Protein AF-A0A2G9TCW5-F1 (afdb_monomer)

InterPro domains:
  IPR023637 Urocanase-like [PTHR12216] (1-93)
  IPR035401 Urocanase, C-terminal domain [PF17392] (2-92)
  IPR036190 Urocanase superfamily [SSF111326] (1-92)

Radius of gyration: 12.9 Å; Cα contacts (8 Å, |Δi|>4): 101; chains: 1; bounding box: 28×27×32 Å

Mean predicted aligned error: 2.51 Å

Organism: Teladorsagia circumcincta (NCBI:txid45464)

Structure (mmCIF, N/CA/C/O backbone):
data_AF-A0A2G9TCW5-F1
#
_entry.id   AF-A0A2G9TCW5-F1
#
loop_
_atom_site.group_PDB
_atom_site.id
_atom_site.type_symbol
_atom_site.label_atom_id
_atom_site.label_alt_id
_atom_site.label_comp_id
_atom_site.label_asym_id
_atom_site.la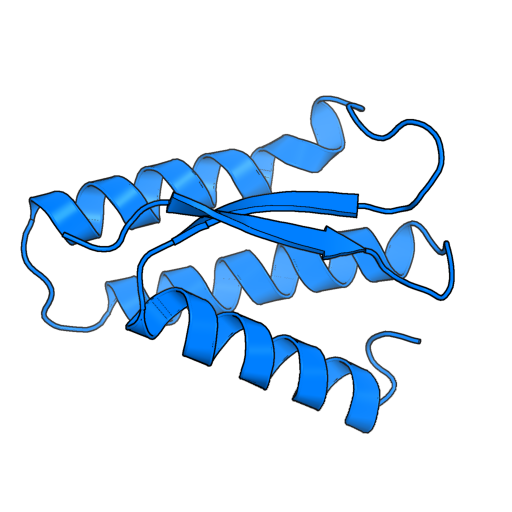bel_entity_id
_atom_site.label_seq_id
_atom_site.pdbx_PDB_ins_code
_atom_site.Cartn_x
_atom_site.Cartn_y
_atom_site.Cartn_z
_atom_site.occupancy
_atom_site.B_iso_or_equiv
_atom_site.auth_seq_id
_atom_site.auth_comp_id
_atom_site.auth_asym_id
_atom_site.auth_atom_id
_atom_site.pdbx_PDB_model_num
ATOM 1 N N . MET A 1 1 ? 2.085 4.097 -19.787 1.00 57.78 1 MET A N 1
ATOM 2 C CA . MET A 1 1 ? 2.016 5.178 -18.779 1.00 57.78 1 MET A CA 1
ATOM 3 C C . MET A 1 1 ? 0.727 4.980 -18.002 1.00 57.78 1 MET A C 1
ATOM 5 O O . MET A 1 1 ? -0.332 5.111 -18.595 1.00 57.78 1 MET A O 1
ATOM 9 N N . GLY A 1 2 ? 0.806 4.548 -16.743 1.00 85.56 2 GLY A N 1
ATOM 10 C CA . GLY A 1 2 ? -0.378 4.231 -15.928 1.00 85.56 2 GLY A CA 1
ATOM 11 C C . GLY A 1 2 ? -0.284 4.700 -14.477 1.00 85.56 2 GLY A C 1
ATOM 12 O O . GLY A 1 2 ? -1.261 4.577 -13.739 1.00 85.56 2 GLY A O 1
ATOM 13 N N . PHE A 1 3 ? 0.866 5.252 -14.070 1.00 93.06 3 PHE A N 1
ATOM 14 C CA . PHE A 1 3 ? 1.047 5.793 -12.729 1.00 93.06 3 PHE A CA 1
ATOM 15 C C . PHE A 1 3 ? 0.092 6.954 -12.507 1.00 93.06 3 PHE A C 1
ATOM 17 O O . PHE A 1 3 ? 0.041 7.916 -13.269 1.00 93.06 3 PHE A O 1
ATOM 24 N N . GLY A 1 4 ? -0.683 6.834 -11.446 1.00 96.31 4 GLY A N 1
ATOM 25 C CA . GLY A 1 4 ? -1.632 7.842 -11.026 1.00 96.31 4 GLY A CA 1
ATOM 26 C C . GLY A 1 4 ? -2.129 7.526 -9.624 1.00 96.31 4 GLY A C 1
ATOM 27 O O . GLY A 1 4 ? -1.743 6.499 -9.058 1.00 96.31 4 GLY A O 1
ATOM 28 N N . PRO A 1 5 ? -2.988 8.390 -9.070 1.00 97.50 5 PRO A N 1
ATOM 29 C CA . PRO A 1 5 ? -3.397 8.295 -7.682 1.00 97.50 5 PRO A CA 1
ATOM 30 C C . PRO A 1 5 ? -4.178 7.002 -7.431 1.00 97.50 5 PRO A C 1
ATOM 32 O O . PRO A 1 5 ? -5.236 6.771 -8.021 1.00 97.50 5 PRO A O 1
ATOM 35 N N . PHE A 1 6 ? -3.662 6.188 -6.519 1.00 98.12 6 PHE A N 1
ATOM 36 C CA . PHE A 1 6 ? -4.331 5.040 -5.930 1.00 98.12 6 PHE A CA 1
ATOM 37 C C . PHE A 1 6 ? -4.570 5.333 -4.452 1.00 98.12 6 PHE A C 1
ATOM 39 O O . PHE A 1 6 ? -3.644 5.682 -3.723 1.00 98.12 6 PHE A O 1
ATOM 46 N N . ARG A 1 7 ? -5.828 5.245 -4.022 1.00 98.38 7 ARG A N 1
ATOM 47 C CA . ARG A 1 7 ? -6.258 5.595 -2.666 1.00 98.38 7 ARG A CA 1
ATOM 48 C C . ARG A 1 7 ? -7.180 4.534 -2.110 1.00 98.38 7 ARG A C 1
ATOM 50 O O . ARG A 1 7 ? -7.942 3.931 -2.864 1.00 98.38 7 ARG A O 1
ATOM 57 N N . TRP A 1 8 ? -7.154 4.387 -0.798 1.00 98.56 8 TRP A N 1
ATOM 58 C CA . TRP A 1 8 ? -8.065 3.516 -0.075 1.00 98.56 8 TRP A CA 1
ATOM 59 C C . TRP A 1 8 ? -8.434 4.125 1.272 1.00 98.56 8 TRP A C 1
ATOM 61 O O . TRP A 1 8 ? -7.802 5.074 1.747 1.00 98.56 8 TRP A O 1
ATOM 71 N N . VAL A 1 9 ? -9.495 3.575 1.850 1.00 98.56 9 VAL A N 1
ATOM 72 C CA . VAL A 1 9 ? -10.021 3.929 3.164 1.00 98.56 9 VAL A CA 1
ATOM 73 C C . VAL A 1 9 ? -10.305 2.627 3.904 1.00 98.56 9 VAL A C 1
ATOM 75 O O . VAL A 1 9 ? -10.946 1.742 3.339 1.00 98.56 9 VAL A O 1
ATOM 78 N N . CYS A 1 10 ? -9.845 2.514 5.147 1.00 98.38 10 CYS A N 1
ATOM 79 C CA . CYS A 1 10 ? -10.191 1.417 6.046 1.00 98.38 10 CYS A CA 1
ATOM 80 C C . CYS A 1 10 ? -11.567 1.703 6.661 1.00 98.38 10 CYS A C 1
ATOM 82 O O . CYS A 1 10 ? -11.748 2.697 7.370 1.00 98.38 10 CYS A O 1
ATOM 84 N N . THR A 1 11 ? -12.557 0.860 6.362 1.00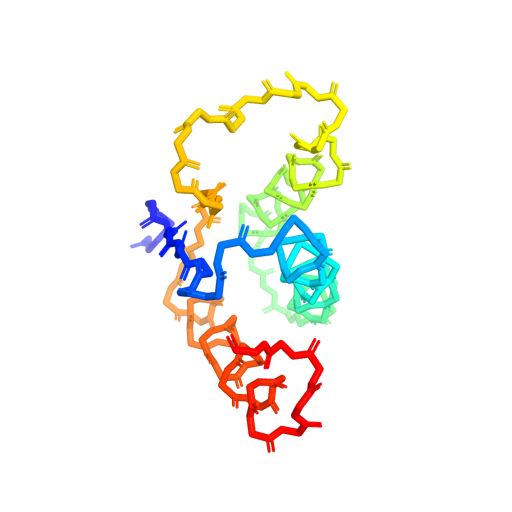 97.88 11 THR A N 1
ATOM 85 C CA . THR A 1 11 ? -13.952 1.064 6.793 1.00 97.88 11 THR A CA 1
ATOM 86 C C . THR A 1 11 ? -14.172 0.830 8.283 1.00 97.88 11 THR A C 1
ATOM 88 O O . THR A 1 11 ? -15.121 1.384 8.834 1.00 97.88 11 THR A O 1
ATOM 91 N N . SER A 1 12 ? -13.284 0.082 8.937 1.00 97.19 12 SER A N 1
ATOM 92 C CA . SER A 1 12 ? -13.236 -0.097 10.392 1.00 97.19 12 SER A CA 1
ATOM 93 C C . SER A 1 12 ? -12.943 1.194 11.164 1.00 97.19 12 SER A C 1
ATOM 95 O O . SER A 1 12 ? -13.299 1.300 12.330 1.00 97.19 12 SER A O 1
ATOM 97 N N . GLN A 1 13 ? -12.316 2.184 10.514 1.00 96.31 13 GLN A N 1
ATOM 98 C CA . GLN A 1 13 ? -11.736 3.382 11.139 1.00 96.31 13 GLN A CA 1
ATOM 99 C C . GLN A 1 13 ? -10.605 3.111 12.144 1.00 96.31 13 GLN A C 1
ATOM 101 O O . GLN A 1 13 ? -10.135 4.050 12.791 1.00 96.31 13 GLN A O 1
ATOM 106 N N . GLU A 1 14 ? -10.109 1.877 12.219 1.00 96.88 14 GLU A N 1
ATOM 107 C CA . GLU A 1 14 ? -9.016 1.513 13.114 1.00 96.88 14 GLU A CA 1
ATOM 108 C C . GLU A 1 14 ? -7.660 1.952 12.530 1.00 96.88 14 GLU A C 1
ATOM 110 O O . GLU A 1 14 ? -7.335 1.607 11.387 1.00 96.88 14 GLU A O 1
ATOM 115 N N . PRO A 1 15 ? -6.832 2.710 13.275 1.00 97.19 15 PRO A N 1
ATOM 116 C CA . PRO A 1 15 ? -5.489 3.085 12.823 1.00 97.19 15 PRO A CA 1
ATOM 117 C C . PRO A 1 15 ? -4.586 1.876 12.544 1.00 97.19 15 PRO A C 1
ATOM 119 O O . PRO A 1 15 ? -3.711 1.948 11.679 1.00 97.19 15 PRO A O 1
ATOM 122 N N . ASP A 1 16 ? -4.813 0.764 13.246 1.00 9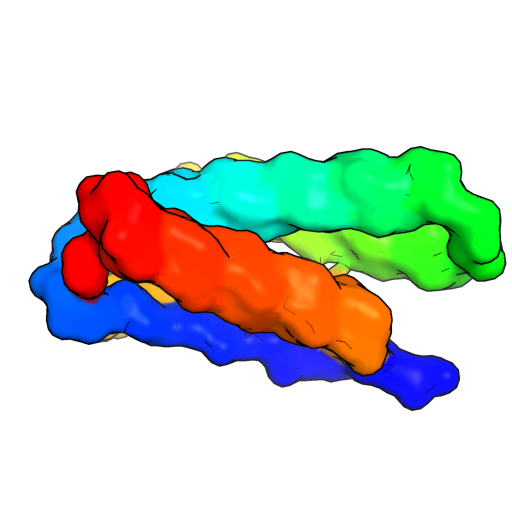7.94 16 ASP A N 1
ATOM 123 C CA . ASP A 1 16 ? -4.050 -0.473 13.076 1.00 97.94 16 ASP A CA 1
ATOM 124 C C . ASP A 1 16 ? -4.294 -1.113 11.706 1.00 97.94 16 ASP A C 1
ATOM 126 O O . ASP A 1 16 ? -3.344 -1.590 11.079 1.00 97.94 16 ASP A O 1
ATOM 130 N N . ASP A 1 17 ? -5.522 -1.037 11.186 1.00 98.31 17 ASP A N 1
ATOM 131 C CA . ASP A 1 17 ? -5.841 -1.482 9.829 1.00 98.31 17 ASP A CA 1
ATOM 132 C C . ASP A 1 17 ? -5.130 -0.618 8.786 1.00 98.31 17 ASP A C 1
ATOM 134 O O . ASP A 1 17 ? -4.598 -1.138 7.801 1.00 98.31 17 ASP A O 1
ATOM 138 N N . LEU A 1 18 ? -5.042 0.698 9.013 1.00 98.50 18 LEU A N 1
ATOM 139 C CA . LEU A 1 18 ? -4.281 1.576 8.126 1.00 98.50 18 LEU A CA 1
ATOM 140 C C . LEU A 1 18 ? -2.795 1.217 8.148 1.00 98.50 18 LEU A C 1
ATOM 142 O O . LEU A 1 18 ? -2.198 1.028 7.090 1.00 98.50 18 LEU A O 1
ATOM 146 N N . ALA A 1 19 ? -2.219 1.022 9.335 1.00 98.25 19 ALA A N 1
ATOM 147 C CA . ALA A 1 19 ? -0.832 0.591 9.487 1.00 98.25 19 ALA A CA 1
ATOM 148 C C . ALA A 1 19 ? -0.574 -0.793 8.862 1.00 98.25 19 ALA A C 1
ATOM 150 O O . ALA A 1 19 ? 0.513 -1.052 8.340 1.00 98.25 19 ALA A O 1
ATOM 151 N N . GLN A 1 20 ? -1.556 -1.695 8.902 1.00 98.44 20 GLN A N 1
ATOM 152 C CA . GLN A 1 20 ? -1.479 -3.000 8.255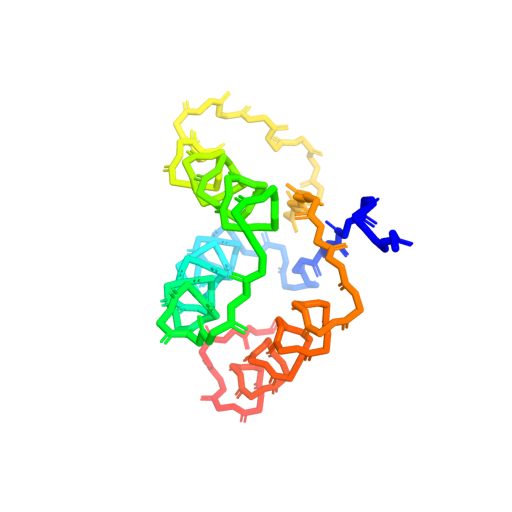 1.00 98.44 20 GLN A CA 1
ATOM 153 C C . GLN A 1 20 ? -1.533 -2.873 6.726 1.00 98.44 20 GLN A C 1
ATOM 155 O O . GLN A 1 20 ? -0.746 -3.524 6.037 1.00 98.44 20 GLN A O 1
ATOM 160 N N . THR A 1 21 ? -2.409 -2.023 6.182 1.00 98.56 21 THR A N 1
ATOM 161 C CA . THR A 1 21 ? -2.458 -1.755 4.732 1.00 98.56 21 THR A CA 1
ATOM 162 C C . THR A 1 21 ? -1.213 -1.024 4.222 1.00 98.56 21 THR A C 1
ATOM 164 O O . THR A 1 21 ? -0.766 -1.316 3.113 1.00 98.56 21 THR A O 1
ATOM 167 N N . ASP A 1 22 ? -0.595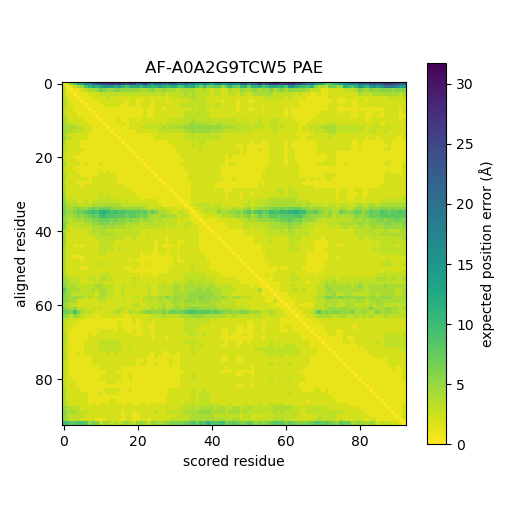 -0.153 5.027 1.00 98.44 22 ASP A N 1
ATOM 168 C CA . ASP A 1 22 ? 0.705 0.459 4.720 1.00 98.44 22 ASP A CA 1
ATOM 169 C C . ASP A 1 22 ? 1.793 -0.623 4.587 1.00 98.44 22 ASP A C 1
ATOM 171 O O . ASP A 1 22 ? 2.497 -0.676 3.578 1.00 98.44 22 ASP A O 1
ATOM 175 N N . ARG A 1 23 ? 1.870 -1.558 5.549 1.00 98.44 23 ARG A N 1
ATOM 176 C CA . ARG A 1 23 ? 2.809 -2.698 5.508 1.00 98.44 23 ARG A CA 1
ATOM 177 C C . ARG A 1 23 ? 2.601 -3.587 4.279 1.00 98.44 23 ARG A C 1
ATOM 179 O O . ARG A 1 23 ? 3.554 -3.843 3.549 1.00 98.44 23 ARG A O 1
ATOM 186 N N . ILE A 1 24 ? 1.356 -3.983 4.005 1.00 98.56 24 ILE A N 1
ATOM 187 C CA . ILE A 1 24 ? 1.010 -4.788 2.820 1.00 98.56 24 ILE A CA 1
ATOM 188 C C . ILE A 1 24 ? 1.390 -4.053 1.530 1.00 98.56 24 ILE A C 1
ATOM 190 O O . ILE A 1 24 ? 1.880 -4.669 0.588 1.00 98.56 24 ILE A O 1
ATOM 194 N N . SER A 1 25 ? 1.194 -2.732 1.476 1.00 98.50 25 SER A N 1
ATOM 195 C CA . SER A 1 25 ? 1.565 -1.939 0.302 1.00 98.50 25 SER A CA 1
ATOM 196 C C . SER A 1 25 ? 3.071 -1.974 0.049 1.00 98.50 25 SER A C 1
ATOM 198 O O . SER A 1 25 ? 3.487 -2.138 -1.097 1.00 98.50 25 SER A O 1
ATOM 200 N N . CYS A 1 26 ? 3.887 -1.866 1.101 1.00 98.38 26 CYS A N 1
ATOM 201 C CA . CYS A 1 26 ? 5.338 -2.001 0.990 1.00 98.38 26 CYS A CA 1
ATOM 202 C C . CYS A 1 26 ? 5.750 -3.388 0.485 1.00 98.38 26 CYS A C 1
ATOM 204 O O . CYS A 1 26 ? 6.547 -3.461 -0.447 1.00 98.38 26 CYS A O 1
ATOM 206 N N . GLU A 1 27 ? 5.181 -4.463 1.039 1.00 98.31 27 GLU A N 1
ATOM 207 C CA . GLU A 1 27 ? 5.456 -5.849 0.620 1.00 98.31 27 GLU A CA 1
ATOM 208 C C . GLU A 1 27 ? 5.112 -6.071 -0.862 1.00 98.31 27 GLU A C 1
ATOM 210 O O . GLU A 1 27 ? 5.934 -6.565 -1.633 1.00 98.31 27 GLU A O 1
ATOM 215 N N . VAL A 1 28 ? 3.925 -5.628 -1.292 1.00 98.19 28 VAL A N 1
ATOM 216 C CA . VAL A 1 28 ? 3.492 -5.728 -2.694 1.00 98.19 28 VAL A CA 1
ATOM 217 C C . VAL A 1 28 ? 4.436 -4.963 -3.618 1.00 98.19 28 VAL A C 1
ATOM 219 O O . VAL A 1 28 ? 4.812 -5.472 -4.673 1.00 98.19 28 VAL A O 1
ATOM 222 N N . ILE A 1 29 ? 4.839 -3.746 -3.242 1.00 97.31 29 ILE A N 1
ATOM 223 C CA . ILE A 1 29 ? 5.773 -2.960 -4.052 1.00 97.31 29 ILE A CA 1
ATOM 224 C C . ILE A 1 29 ? 7.147 -3.641 -4.111 1.00 97.31 29 ILE A C 1
ATOM 226 O O . ILE A 1 29 ? 7.741 -3.692 -5.184 1.00 97.31 29 ILE A O 1
ATOM 230 N N . GLU A 1 30 ? 7.648 -4.206 -3.010 1.00 96.69 30 GLU A N 1
ATOM 231 C CA . GLU A 1 30 ? 8.898 -4.979 -3.009 1.00 96.69 30 GLU A CA 1
ATOM 232 C C . GLU A 1 30 ? 8.847 -6.180 -3.949 1.00 96.69 30 GLU A C 1
ATOM 234 O O . GLU A 1 30 ? 9.829 -6.461 -4.637 1.00 96.69 30 GLU A O 1
ATOM 239 N N . ASP A 1 31 ? 7.715 -6.874 -4.015 1.00 96.75 31 ASP A N 1
ATOM 240 C CA . ASP A 1 31 ? 7.535 -7.984 -4.944 1.00 96.75 31 ASP A CA 1
ATOM 241 C C . ASP A 1 31 ? 7.483 -7.512 -6.400 1.00 96.75 31 ASP A C 1
ATOM 243 O O . ASP A 1 31 ? 8.131 -8.112 -7.261 1.00 96.75 31 ASP A O 1
ATOM 247 N N . LEU A 1 32 ? 6.816 -6.389 -6.680 1.00 94.88 32 LEU A N 1
ATOM 248 C CA . LEU A 1 32 ? 6.806 -5.777 -8.013 1.00 94.88 32 LEU A CA 1
ATOM 249 C C . LEU A 1 32 ? 8.206 -5.317 -8.442 1.00 94.88 32 LEU A C 1
ATOM 251 O O . LEU A 1 32 ? 8.581 -5.504 -9.599 1.00 94.88 32 LEU A O 1
ATOM 255 N N . LEU A 1 33 ? 9.017 -4.791 -7.520 1.00 93.38 33 LEU A N 1
ATOM 256 C CA . LEU A 1 33 ? 10.405 -4.387 -7.782 1.00 93.38 33 LEU A CA 1
ATOM 257 C C . LEU A 1 33 ? 11.314 -5.566 -8.172 1.00 93.38 33 LEU A C 1
ATOM 259 O O . LEU A 1 33 ? 12.318 -5.357 -8.852 1.00 93.38 33 LEU A O 1
ATOM 263 N N . LYS A 1 34 ? 10.980 -6.801 -7.770 1.00 93.19 34 LYS A N 1
ATOM 264 C CA . LYS A 1 34 ? 11.713 -8.019 -8.173 1.00 93.19 34 LYS A CA 1
ATOM 265 C C . LYS A 1 34 ? 11.385 -8.452 -9.604 1.00 93.19 34 LYS A C 1
ATOM 267 O O . LYS A 1 34 ? 12.112 -9.263 -10.179 1.00 93.19 34 LYS A O 1
ATOM 272 N N . THR A 1 35 ? 10.293 -7.951 -10.180 1.00 90.62 35 THR A N 1
ATOM 273 C CA . THR A 1 35 ? 9.910 -8.255 -11.561 1.00 90.62 35 THR A CA 1
ATOM 274 C C . THR A 1 35 ? 10.731 -7.432 -12.557 1.00 90.62 35 THR A C 1
ATOM 276 O O . THR A 1 35 ? 11.345 -6.416 -12.227 1.00 90.62 35 THR A O 1
ATOM 279 N N . LYS A 1 36 ? 10.768 -7.871 -13.819 1.00 89.81 36 LYS A N 1
ATOM 280 C CA . LYS A 1 36 ? 11.493 -7.154 -14.870 1.00 89.81 36 LYS A CA 1
ATOM 281 C C . LYS A 1 36 ? 10.649 -5.986 -15.388 1.00 89.81 36 LYS A C 1
ATOM 283 O O . LYS A 1 36 ? 9.927 -6.135 -16.371 1.00 89.81 36 LYS A O 1
ATOM 288 N N . VAL A 1 37 ? 10.793 -4.824 -14.759 1.00 89.50 37 VAL A N 1
ATOM 289 C CA . VAL A 1 37 ? 10.153 -3.567 -15.177 1.00 89.50 37 VAL A CA 1
ATOM 290 C C . VAL A 1 37 ? 11.163 -2.580 -15.777 1.00 89.50 37 VAL A C 1
ATOM 292 O O . VAL A 1 37 ? 12.358 -2.660 -15.486 1.00 89.50 37 VAL A O 1
ATOM 295 N N . PRO A 1 38 ? 10.725 -1.634 -16.629 1.00 91.31 38 PRO A N 1
ATOM 296 C CA . PRO A 1 38 ? 11.575 -0.538 -17.085 1.00 91.31 38 PRO A CA 1
ATOM 297 C C . PRO A 1 38 ? 12.113 0.303 -15.917 1.00 91.31 38 PRO A C 1
ATOM 299 O O . PRO A 1 38 ? 11.425 0.497 -14.919 1.00 91.31 38 PRO A O 1
ATOM 302 N N . GLU A 1 39 ? 13.296 0.894 -16.078 1.00 91.81 39 GLU A N 1
ATOM 303 C CA . GLU A 1 39 ? 13.960 1.697 -15.035 1.00 91.81 39 GLU A CA 1
ATOM 304 C C . GLU A 1 39 ? 13.076 2.826 -14.477 1.00 91.81 39 GLU A C 1
ATOM 306 O O . GLU A 1 39 ? 12.985 3.019 -13.268 1.00 91.81 39 GLU A O 1
ATOM 311 N N . HIS A 1 40 ? 12.337 3.527 -15.341 1.00 89.94 40 HIS A N 1
ATOM 312 C CA . HIS A 1 40 ? 11.427 4.587 -14.899 1.00 89.94 40 HIS A CA 1
ATOM 313 C C . HIS A 1 40 ? 10.264 4.065 -14.036 1.00 89.94 40 HIS A C 1
ATOM 315 O O . HIS A 1 40 ? 9.784 4.787 -13.169 1.00 89.94 40 HIS A O 1
ATOM 321 N N . VAL A 1 41 ? 9.810 2.826 -14.255 1.00 93.50 41 VAL A N 1
ATOM 322 C CA . VAL A 1 41 ? 8.776 2.173 -13.435 1.00 93.50 41 VAL A CA 1
ATOM 323 C C . VAL A 1 41 ? 9.368 1.755 -12.090 1.00 93.50 41 VAL A C 1
ATOM 325 O O . VAL A 1 41 ? 8.758 1.997 -11.052 1.00 93.50 41 VAL A O 1
ATOM 328 N N . LEU A 1 42 ? 10.586 1.205 -12.099 1.00 93.75 42 LEU A N 1
ATOM 329 C CA . LEU A 1 42 ? 11.328 0.841 -10.889 1.00 93.75 42 LEU A CA 1
ATOM 330 C C . LEU A 1 42 ? 11.511 2.046 -9.953 1.00 93.75 42 LEU A C 1
ATOM 332 O O . LEU A 1 42 ? 11.268 1.949 -8.747 1.00 93.75 42 LEU A O 1
ATOM 336 N N . GLN A 1 43 ? 11.895 3.194 -10.516 1.00 95.31 43 GLN A N 1
ATOM 337 C CA . GLN A 1 43 ? 12.062 4.438 -9.767 1.00 95.31 43 GLN A CA 1
ATOM 338 C C . GLN A 1 43 ? 10.737 4.893 -9.143 1.00 95.31 43 GLN A C 1
ATOM 340 O O . GLN A 1 43 ? 10.684 5.166 -7.947 1.00 95.31 43 GLN A O 1
ATOM 345 N N . GLN A 1 44 ? 9.648 4.890 -9.922 1.00 96.50 44 GLN A N 1
ATOM 346 C CA . GLN A 1 44 ? 8.318 5.262 -9.428 1.00 96.50 44 GLN A CA 1
ATOM 347 C C . GLN A 1 44 ? 7.865 4.361 -8.274 1.00 96.50 44 GLN A C 1
ATOM 349 O O . GLN A 1 44 ? 7.375 4.863 -7.264 1.00 96.50 44 GLN A O 1
ATOM 354 N N . TYR A 1 45 ? 8.062 3.045 -8.374 1.00 96.62 45 TYR A N 1
ATOM 355 C CA . TYR A 1 45 ? 7.761 2.128 -7.275 1.00 96.62 45 TYR A CA 1
ATOM 356 C C . TYR A 1 45 ? 8.613 2.401 -6.036 1.00 96.62 45 TYR A C 1
ATOM 358 O O . TYR A 1 45 ? 8.079 2.477 -4.932 1.00 96.62 45 TYR A O 1
ATOM 366 N N . THR A 1 46 ? 9.915 2.616 -6.213 1.00 96.31 46 THR A N 1
ATOM 367 C CA . THR A 1 46 ? 10.838 2.918 -5.109 1.00 96.31 46 THR A CA 1
ATOM 368 C C . THR A 1 46 ? 10.440 4.197 -4.368 1.00 96.31 46 THR A C 1
ATOM 370 O O . THR A 1 46 ? 10.434 4.220 -3.136 1.00 96.31 46 THR A O 1
ATOM 373 N N . ASP A 1 47 ? 10.066 5.250 -5.095 1.00 97.06 47 ASP A N 1
ATOM 374 C CA . ASP A 1 47 ? 9.645 6.518 -4.495 1.00 97.06 47 ASP A CA 1
ATOM 375 C C . ASP A 1 47 ? 8.318 6.374 -3.741 1.00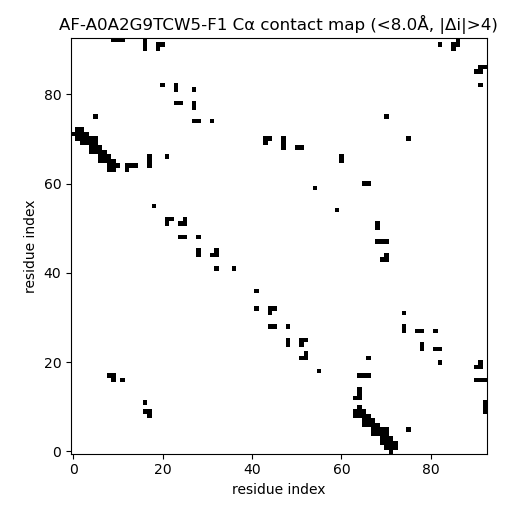 97.06 47 ASP A C 1
ATOM 377 O O . ASP A 1 47 ? 8.173 6.878 -2.626 1.00 97.06 47 ASP A O 1
ATOM 381 N N . ASN A 1 48 ? 7.366 5.621 -4.302 1.00 97.62 48 ASN A N 1
ATOM 382 C CA . ASN A 1 48 ? 6.081 5.367 -3.651 1.00 97.62 48 ASN A CA 1
ATOM 383 C C . ASN A 1 48 ? 6.198 4.439 -2.437 1.00 97.62 48 ASN A C 1
ATOM 385 O O . ASN A 1 48 ? 5.453 4.614 -1.474 1.00 97.62 48 ASN A O 1
ATOM 389 N N . LYS A 1 49 ? 7.157 3.509 -2.436 1.00 97.62 49 LYS A N 1
ATOM 390 C CA . LYS A 1 49 ? 7.485 2.708 -1.254 1.00 97.62 49 LYS A CA 1
ATOM 391 C C . LYS A 1 49 ? 7.996 3.594 -0.118 1.00 97.62 49 LYS A C 1
ATOM 393 O O . LYS A 1 49 ? 7.428 3.568 0.968 1.00 97.62 49 LYS A O 1
ATOM 398 N N . LYS A 1 50 ? 9.006 4.431 -0.389 1.00 97.69 50 LYS A N 1
ATOM 399 C CA . LYS A 1 50 ? 9.562 5.379 0.597 1.00 97.69 50 LYS A CA 1
ATOM 400 C C . LYS A 1 50 ? 8.495 6.316 1.156 1.00 97.69 50 LYS A C 1
ATOM 402 O O . LYS A 1 50 ? 8.488 6.612 2.347 1.00 97.69 50 LYS A O 1
ATOM 407 N N . TRP A 1 51 ? 7.593 6.779 0.289 1.00 97.69 51 TRP A N 1
ATOM 408 C CA . TRP A 1 51 ? 6.446 7.574 0.703 1.00 97.69 51 TRP A CA 1
ATOM 409 C C . TRP A 1 51 ? 5.590 6.834 1.738 1.00 97.69 51 TRP A C 1
ATOM 411 O O . TRP A 1 51 ? 5.330 7.404 2.793 1.00 97.69 51 TRP A O 1
ATOM 421 N N . ILE A 1 52 ? 5.197 5.581 1.476 1.00 97.62 52 ILE A N 1
ATOM 422 C CA . ILE A 1 52 ? 4.383 4.785 2.409 1.00 97.62 52 ILE A CA 1
ATOM 423 C C . ILE A 1 52 ? 5.130 4.481 3.712 1.00 97.62 52 ILE A C 1
ATOM 425 O O . ILE A 1 52 ? 4.545 4.658 4.778 1.00 97.62 52 ILE A O 1
ATOM 429 N N . GLU A 1 53 ? 6.414 4.114 3.650 1.00 96.38 53 GLU A N 1
ATOM 430 C CA . GLU A 1 53 ? 7.241 3.837 4.837 1.00 96.38 53 GLU A CA 1
ATOM 431 C C . GLU A 1 53 ? 7.272 5.027 5.814 1.00 96.38 53 GLU A C 1
ATOM 433 O O . GLU A 1 53 ? 7.178 4.835 7.023 1.00 96.38 53 GLU A O 1
ATOM 438 N N . GLY A 1 54 ? 7.336 6.261 5.301 1.00 95.81 54 GLY A N 1
ATOM 439 C CA . GLY A 1 54 ? 7.316 7.477 6.121 1.00 95.81 54 GLY A CA 1
ATOM 440 C C . GLY A 1 54 ? 5.922 8.054 6.400 1.00 95.81 54 GLY A C 1
ATOM 441 O O . GLY A 1 54 ? 5.789 9.024 7.152 1.00 95.81 54 GLY A O 1
ATOM 442 N N . ALA A 1 55 ? 4.855 7.528 5.793 1.00 95.75 55 ALA A N 1
ATOM 443 C CA . ALA A 1 55 ? 3.557 8.208 5.769 1.00 95.75 55 ALA A CA 1
ATOM 444 C C . ALA A 1 55 ? 2.879 8.290 7.150 1.00 95.75 55 ALA A C 1
ATOM 446 O O . ALA A 1 55 ? 2.120 9.229 7.414 1.00 95.75 55 ALA A O 1
ATOM 447 N N . ALA A 1 56 ? 3.138 7.320 8.032 1.00 92.19 56 ALA A N 1
ATOM 448 C CA . ALA A 1 56 ? 2.608 7.302 9.395 1.00 92.19 56 ALA A CA 1
ATOM 449 C C . ALA A 1 56 ? 3.259 8.377 10.285 1.00 92.19 56 ALA A C 1
ATOM 451 O O . ALA A 1 56 ? 2.559 9.112 10.984 1.00 92.19 56 ALA A O 1
ATOM 452 N N . GLU A 1 57 ? 4.582 8.537 10.202 1.00 95.06 57 GLU A N 1
ATOM 453 C CA . GLU A 1 57 ? 5.354 9.497 11.009 1.00 95.06 57 GLU A CA 1
ATOM 454 C C . GLU A 1 57 ? 4.953 10.953 10.732 1.00 95.06 57 GLU A C 1
ATOM 456 O O . GLU A 1 57 ? 4.942 11.801 11.630 1.00 95.06 57 GLU A O 1
ATOM 461 N N . ASN A 1 58 ? 4.541 11.230 9.492 1.00 95.38 58 ASN A N 1
ATOM 462 C CA . ASN A 1 58 ? 4.094 12.549 9.056 1.00 95.38 58 ASN A CA 1
ATOM 463 C C . ASN A 1 58 ? 2.705 12.951 9.593 1.00 95.38 58 ASN A C 1
ATOM 465 O O . ASN A 1 58 ? 2.327 14.111 9.449 1.00 95.38 58 ASN A O 1
ATOM 469 N N . ARG A 1 59 ? 1.945 12.036 10.224 1.00 93.94 59 ARG A N 1
ATOM 470 C CA . ARG A 1 59 ? 0.650 12.322 10.885 1.00 93.94 59 ARG A CA 1
ATOM 471 C C . ARG A 1 59 ? -0.345 13.101 10.004 1.00 93.94 59 ARG A C 1
ATOM 473 O O . ARG A 1 59 ? -0.984 14.049 10.449 1.00 93.94 59 ARG A O 1
ATOM 480 N N . LEU A 1 60 ? -0.483 12.682 8.744 1.00 94.88 60 LEU A N 1
ATOM 481 C CA . LEU A 1 60 ? -1.314 13.360 7.733 1.00 94.88 60 LEU A CA 1
ATOM 482 C C . LEU A 1 60 ? -2.794 12.933 7.734 1.00 94.88 60 LEU A C 1
ATOM 484 O O . LEU A 1 60 ? -3.585 13.456 6.950 1.00 94.88 60 LEU A O 1
ATOM 488 N N . VAL A 1 61 ? -3.171 11.959 8.564 1.00 95.31 61 VAL A N 1
ATOM 489 C CA . VAL A 1 61 ? -4.538 11.423 8.608 1.00 95.31 61 VAL A CA 1
ATOM 490 C C . VAL A 1 61 ? -5.435 12.363 9.412 1.00 95.31 61 VAL A C 1
ATOM 492 O O . VAL A 1 61 ? -5.175 12.629 10.583 1.00 95.31 61 VAL A O 1
ATOM 495 N N . VAL A 1 62 ? -6.515 12.837 8.787 1.00 94.75 62 VAL A N 1
ATOM 496 C CA . VAL A 1 62 ? -7.575 13.624 9.431 1.00 94.75 62 VAL A CA 1
ATOM 497 C C . VAL A 1 62 ? -8.922 13.010 9.055 1.00 94.75 62 VAL A C 1
ATOM 499 O O . VAL A 1 62 ? -9.266 12.939 7.876 1.00 94.75 62 VAL A O 1
ATOM 502 N N . GLY A 1 63 ? -9.694 12.573 10.052 1.00 94.94 63 GLY A N 1
ATOM 503 C CA . GLY A 1 63 ? -10.975 11.899 9.835 1.00 94.94 63 GLY A CA 1
ATOM 504 C C . GLY A 1 63 ? -10.803 10.413 9.521 1.00 94.94 63 GLY A C 1
ATOM 505 O O . GLY A 1 63 ? -10.322 9.660 10.362 1.00 94.94 63 GLY A O 1
ATOM 506 N N . SER A 1 64 ? -11.231 9.980 8.332 1.00 96.62 64 SER A N 1
ATOM 507 C CA . SER A 1 64 ? -11.185 8.568 7.934 1.00 96.62 64 SER A CA 1
ATOM 508 C C . SER A 1 64 ? -9.753 8.043 7.835 1.00 96.62 64 SER A C 1
ATOM 510 O O . SER A 1 64 ? -8.894 8.719 7.264 1.00 96.62 64 SER A O 1
ATOM 512 N N . GLN A 1 65 ? -9.529 6.809 8.288 1.00 98.19 65 GLN A N 1
ATOM 513 C CA . GLN A 1 65 ? -8.261 6.100 8.115 1.00 98.19 65 GLN A CA 1
ATOM 514 C C . GLN A 1 65 ? -8.020 5.814 6.632 1.00 98.19 65 GLN A C 1
ATOM 516 O O . GLN A 1 65 ? -8.579 4.879 6.063 1.00 98.19 65 GLN A O 1
ATOM 521 N N . ALA A 1 66 ? -7.247 6.679 5.982 1.00 98.12 66 ALA A N 1
ATOM 522 C CA . ALA A 1 66 ? -7.075 6.687 4.540 1.00 98.12 66 ALA A CA 1
ATOM 523 C C . ALA A 1 66 ? -5.621 6.951 4.156 1.00 98.12 66 ALA A C 1
ATOM 525 O O . ALA A 1 66 ? -4.904 7.699 4.825 1.00 98.12 66 ALA A O 1
ATOM 526 N N . ARG A 1 67 ? -5.209 6.374 3.028 1.00 98.50 67 ARG A N 1
ATOM 527 C CA . ARG A 1 67 ? -3.868 6.538 2.463 1.00 98.50 67 ARG A CA 1
ATOM 528 C C . ARG A 1 67 ? -3.948 6.653 0.946 1.00 98.50 67 ARG A C 1
ATOM 530 O O . ARG A 1 67 ? -4.918 6.244 0.305 1.00 98.50 67 ARG A O 1
ATOM 537 N N . ILE A 1 68 ? -2.923 7.271 0.374 1.00 98.31 68 ILE A N 1
ATOM 538 C CA . ILE A 1 68 ? -2.750 7.449 -1.062 1.00 98.31 68 ILE A CA 1
ATOM 539 C C . ILE A 1 68 ? -1.301 7.158 -1.441 1.00 98.31 68 ILE A C 1
ATOM 541 O O . ILE A 1 68 ? -0.402 7.475 -0.671 1.00 98.31 68 ILE A O 1
ATOM 545 N N . LEU A 1 69 ? -1.086 6.603 -2.628 1.00 98.00 69 LEU A N 1
ATOM 546 C CA . LEU A 1 69 ? 0.201 6.513 -3.322 1.00 98.00 69 LEU A CA 1
ATOM 547 C C . LEU A 1 69 ? -0.039 6.590 -4.834 1.00 98.00 69 LEU A C 1
ATOM 549 O O . LEU A 1 69 ? -1.184 6.627 -5.288 1.00 98.00 69 LEU A O 1
ATOM 553 N N . TYR A 1 70 ? 1.021 6.611 -5.630 1.00 97.69 70 TYR A N 1
ATOM 554 C CA . TYR A 1 70 ? 0.946 6.482 -7.081 1.00 97.69 70 TYR A CA 1
ATOM 555 C C . TYR A 1 70 ? 1.301 5.061 -7.506 1.00 97.69 70 TYR A C 1
ATOM 557 O O . TYR A 1 70 ? 2.299 4.495 -7.074 1.00 97.69 70 TYR A O 1
ATOM 565 N N . SER A 1 71 ? 0.476 4.483 -8.376 1.00 97.00 71 SER A N 1
ATOM 566 C CA . SER A 1 71 ? 0.692 3.133 -8.900 1.00 97.00 71 SER A CA 1
ATOM 567 C C . SER A 1 71 ? 0.114 2.991 -10.305 1.00 97.00 71 SER A C 1
ATOM 569 O O . SER A 1 71 ? -0.822 3.717 -10.678 1.00 97.00 71 SER A O 1
ATOM 571 N N . ASP A 1 72 ? 0.687 2.092 -11.100 1.00 96.31 72 ASP A N 1
ATOM 572 C CA . ASP A 1 72 ? 0.212 1.761 -12.441 1.00 96.31 72 ASP A CA 1
ATOM 573 C C . ASP A 1 72 ? -0.860 0.662 -12.433 1.00 96.31 72 ASP A C 1
ATOM 575 O O . ASP A 1 72 ? -1.405 0.312 -11.392 1.00 96.31 72 ASP A O 1
ATOM 579 N N . GLN A 1 73 ? -1.240 0.158 -13.606 1.00 95.81 73 GLN A N 1
ATOM 580 C CA . GLN A 1 73 ? -2.287 -0.856 -13.707 1.00 95.81 73 GLN A CA 1
ATOM 581 C C . GLN A 1 73 ? -1.937 -2.141 -12.943 1.00 95.81 73 GLN A C 1
ATOM 583 O O . GLN A 1 73 ? -2.792 -2.667 -12.231 1.00 95.81 73 GLN A O 1
ATOM 588 N N . GLU A 1 74 ? -0.714 -2.645 -13.096 1.00 94.8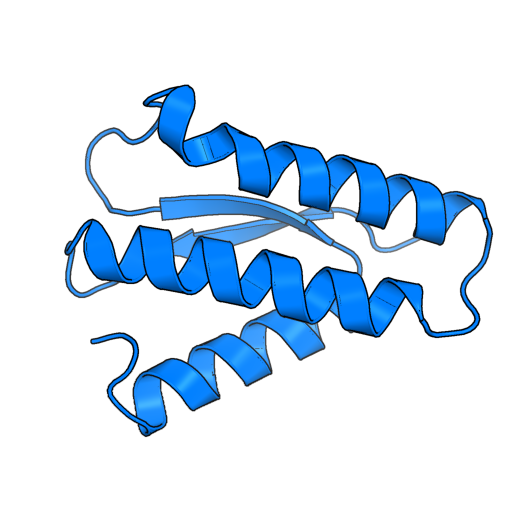1 74 GLU A N 1
ATOM 589 C CA . GLU A 1 74 ? -0.287 -3.901 -12.479 1.00 94.81 74 GLU A CA 1
ATOM 590 C C . GLU A 1 74 ? -0.191 -3.738 -10.964 1.00 94.81 74 GLU A C 1
ATOM 592 O O . GLU A 1 74 ? -0.771 -4.530 -10.216 1.00 94.81 74 GLU A O 1
ATOM 597 N N . GLY A 1 75 ? 0.417 -2.640 -10.510 1.00 96.75 75 GLY A N 1
ATOM 598 C CA . GLY A 1 75 ? 0.522 -2.352 -9.088 1.00 96.75 75 GLY A CA 1
ATOM 599 C C . GLY A 1 75 ? -0.834 -2.131 -8.418 1.00 96.75 75 GLY A C 1
ATOM 600 O O . GLY A 1 75 ? -1.058 -2.627 -7.316 1.00 96.75 75 GLY A O 1
ATOM 601 N N . ARG A 1 76 ? -1.789 -1.462 -9.079 1.00 98.12 76 ARG A N 1
ATOM 602 C CA . ARG A 1 76 ? -3.158 -1.295 -8.550 1.00 98.12 76 ARG A CA 1
ATOM 603 C C . ARG A 1 76 ? -3.884 -2.627 -8.387 1.00 98.12 76 ARG A C 1
ATOM 605 O O . ARG A 1 76 ? -4.569 -2.814 -7.385 1.00 98.12 76 ARG A O 1
ATOM 612 N N . ILE A 1 77 ? -3.750 -3.532 -9.359 1.00 97.81 77 ILE A N 1
ATOM 613 C CA . ILE A 1 77 ? -4.355 -4.869 -9.285 1.00 97.81 77 ILE A CA 1
ATOM 614 C C . ILE A 1 77 ? -3.736 -5.652 -8.124 1.00 97.81 77 ILE A C 1
ATOM 616 O O . ILE A 1 77 ? -4.474 -6.195 -7.303 1.00 97.81 77 ILE A O 1
ATOM 620 N N . ALA A 1 78 ? -2.405 -5.665 -8.017 1.00 98.00 78 ALA A N 1
ATOM 621 C CA . ALA A 1 78 ? -1.698 -6.376 -6.957 1.00 98.00 78 ALA A CA 1
ATOM 622 C C . ALA A 1 78 ? -2.076 -5.859 -5.556 1.00 98.00 78 ALA A C 1
ATOM 624 O O . ALA A 1 78 ? -2.430 -6.652 -4.684 1.00 98.00 78 ALA A O 1
ATOM 625 N N . LEU A 1 79 ? -2.096 -4.534 -5.363 1.00 98.50 79 LEU A N 1
ATOM 626 C CA . LEU A 1 79 ? -2.502 -3.903 -4.101 1.00 98.50 79 LEU A CA 1
ATOM 627 C C . LEU A 1 79 ? -3.950 -4.248 -3.734 1.00 98.50 79 LEU A C 1
ATOM 629 O O . LEU A 1 79 ? -4.221 -4.667 -2.611 1.00 98.50 79 LEU A O 1
ATOM 633 N N . ALA A 1 80 ? -4.882 -4.121 -4.683 1.00 98.56 80 ALA A N 1
ATOM 634 C CA . ALA A 1 80 ? -6.291 -4.419 -4.439 1.00 98.56 80 ALA A CA 1
ATOM 635 C C . ALA A 1 80 ? -6.518 -5.895 -4.070 1.00 98.56 80 ALA A C 1
ATOM 637 O O . ALA A 1 80 ? -7.289 -6.191 -3.156 1.00 98.56 80 ALA A O 1
ATOM 638 N N . LEU A 1 81 ? -5.829 -6.824 -4.743 1.00 98.69 81 LEU A N 1
ATOM 639 C CA . LEU A 1 81 ? -5.894 -8.250 -4.419 1.00 98.69 81 LEU A CA 1
ATOM 640 C C . LEU A 1 81 ? -5.324 -8.544 -3.027 1.00 98.69 81 LEU A C 1
ATOM 642 O O . LEU A 1 81 ? -5.942 -9.295 -2.271 1.00 98.69 81 LEU A O 1
ATOM 646 N N . ALA A 1 82 ? -4.191 -7.934 -2.672 1.00 98.69 82 ALA A N 1
ATOM 647 C CA . ALA A 1 82 ? -3.560 -8.114 -1.368 1.00 98.69 82 ALA A CA 1
ATOM 648 C C . ALA A 1 82 ? -4.420 -7.554 -0.223 1.00 98.69 82 ALA A C 1
ATOM 650 O O . ALA A 1 82 ? -4.567 -8.206 0.811 1.00 98.69 82 ALA A O 1
ATOM 651 N N . PHE A 1 83 ? -5.050 -6.392 -0.415 1.00 98.62 83 PHE A N 1
ATOM 652 C CA . PHE A 1 83 ? -6.003 -5.839 0.552 1.00 98.62 83 PHE A CA 1
ATOM 653 C C . PHE A 1 83 ? -7.231 -6.734 0.711 1.00 98.62 83 PHE A C 1
ATOM 655 O O . PHE A 1 83 ? -7.637 -7.022 1.833 1.00 98.62 83 PHE A O 1
ATOM 662 N N . ASN A 1 84 ? -7.790 -7.236 -0.391 1.00 98.62 84 ASN A N 1
ATOM 663 C CA . ASN A 1 84 ? -8.944 -8.130 -0.333 1.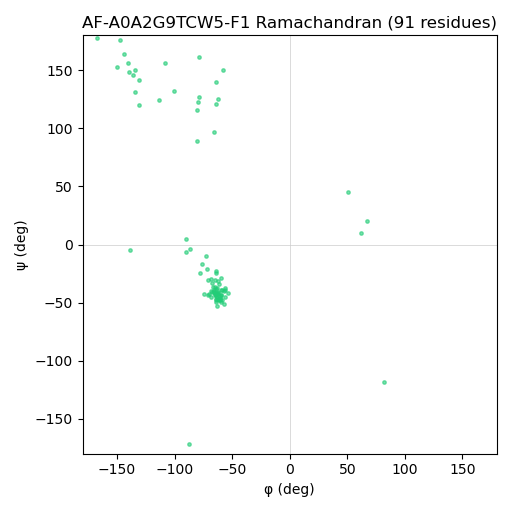00 98.62 84 ASN A CA 1
ATOM 664 C C . ASN A 1 84 ? -8.615 -9.467 0.360 1.00 98.62 84 ASN A C 1
ATOM 666 O O . ASN A 1 84 ? -9.443 -10.004 1.092 1.00 98.62 84 ASN A O 1
ATOM 670 N N . ASP A 1 85 ? -7.405 -10.003 0.166 1.00 98.69 85 ASP A N 1
ATOM 671 C CA . ASP A 1 85 ? -6.924 -11.158 0.930 1.00 98.69 85 ASP A CA 1
ATOM 672 C C . ASP A 1 85 ? -6.778 -10.842 2.425 1.00 98.69 85 ASP A C 1
ATOM 674 O O . ASP A 1 85 ? -7.188 -11.645 3.262 1.00 98.69 85 ASP A O 1
ATOM 678 N N . ALA A 1 86 ? -6.243 -9.670 2.772 1.00 98.50 86 ALA A N 1
ATOM 679 C CA . ALA A 1 86 ? -6.098 -9.253 4.162 1.00 98.50 86 ALA A CA 1
ATOM 680 C C . ALA A 1 86 ? -7.449 -9.130 4.877 1.00 98.50 86 ALA A C 1
ATOM 682 O O . ALA A 1 86 ? -7.572 -9.621 5.997 1.00 98.50 86 ALA A O 1
ATOM 683 N N . VAL A 1 87 ? -8.463 -8.576 4.205 1.00 98.44 87 VAL A N 1
ATOM 684 C CA . VAL A 1 87 ? -9.842 -8.521 4.714 1.00 98.44 87 VAL A CA 1
ATOM 685 C C . VAL A 1 87 ? -10.421 -9.925 4.875 1.00 98.44 87 VAL A C 1
ATOM 687 O O . VAL A 1 87 ? -10.902 -10.287 5.945 1.00 98.44 87 VAL A O 1
ATOM 690 N N . ARG A 1 88 ? -10.315 -10.770 3.841 1.00 98.38 88 ARG A N 1
ATOM 691 C CA . ARG A 1 88 ? -10.813 -12.156 3.889 1.00 98.38 88 ARG A CA 1
ATOM 692 C C . ARG A 1 88 ? -10.208 -12.961 5.043 1.00 98.38 88 ARG A C 1
ATOM 694 O O . ARG A 1 88 ? -10.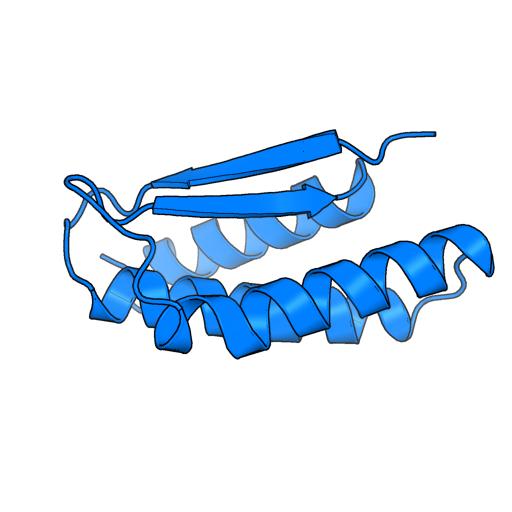901 -13.782 5.635 1.00 98.38 88 ARG A O 1
ATOM 701 N N . ASN A 1 89 ? -8.929 -12.744 5.334 1.00 97.94 89 ASN A N 1
ATOM 702 C CA . ASN A 1 89 ? -8.195 -13.461 6.375 1.00 97.94 89 ASN A CA 1
ATOM 703 C C . ASN A 1 89 ? -8.273 -12.779 7.755 1.00 97.94 89 ASN A C 1
ATOM 705 O O . ASN A 1 89 ? -7.598 -13.228 8.678 1.00 97.94 89 ASN A O 1
ATOM 709 N N . GLY A 1 90 ? -9.049 -11.698 7.903 1.00 97.31 90 GLY A N 1
ATOM 710 C CA . GLY A 1 90 ? -9.206 -10.971 9.168 1.00 97.31 90 GLY A CA 1
ATOM 711 C C . GLY A 1 90 ? -7.941 -10.254 9.650 1.00 97.31 90 GLY A C 1
ATOM 712 O O . GLY A 1 90 ? -7.818 -9.962 10.834 1.00 97.31 90 GLY A O 1
ATOM 713 N N . ARG A 1 91 ? -6.977 -9.996 8.753 1.00 97.62 91 ARG A N 1
ATOM 714 C CA . ARG A 1 91 ? -5.798 -9.156 9.041 1.00 97.62 91 ARG A CA 1
ATOM 715 C C . ARG A 1 91 ? -6.140 -7.666 9.005 1.00 97.62 91 ARG A C 1
ATOM 717 O O . ARG A 1 91 ? -5.411 -6.877 9.590 1.00 97.62 91 ARG A O 1
ATOM 724 N N . VAL A 1 92 ? -7.192 -7.313 8.270 1.00 97.19 92 VAL A N 1
ATOM 725 C CA . VAL A 1 92 ? -7.812 -5.984 8.180 1.00 97.19 92 VAL A CA 1
ATOM 726 C C . VAL A 1 92 ? -9.318 -6.186 8.361 1.00 97.19 92 VAL A C 1
ATOM 728 O O . VAL A 1 92 ? -9.835 -7.195 7.872 1.00 97.19 92 VAL A O 1
ATOM 731 N N . SER A 1 93 ? -10.002 -5.279 9.063 1.00 91.69 93 SER A N 1
ATOM 732 C CA . SER A 1 93 ? -11.396 -5.455 9.509 1.00 91.69 93 SER A CA 1
ATOM 733 C C . SER A 1 93 ? -12.435 -4.724 8.655 1.00 91.69 93 SER A C 1
ATOM 735 O O . SER A 1 93 ? -12.176 -3.591 8.180 1.00 91.69 93 SER A O 1
#

Solvent-accessible surface area (backbone atoms only — not comparable to full-atom values): 5345 Å² total; per-residue (Å²): 140,53,70,38,89,44,71,53,68,45,85,66,56,45,65,65,37,40,55,44,52,44,51,51,48,43,54,51,45,55,55,56,63,74,46,98,63,57,69,74,55,48,50,48,47,53,53,37,38,56,48,49,76,48,46,69,84,67,64,75,69,73,86,65,30,52,55,73,46,57,35,30,68,68,53,48,52,52,47,53,52,52,51,52,49,31,42,75,70,66,69,29,107

Secondary structure (DSSP, 8-state):
---EEEEEE-TT--HHHHHHHHHHHHHHHHHHHTS---HHHHHHHHHHHHHHHHHTTTT---SS-EEEEEE-HHHHHHHHHHHHHHHHTTS--

Foldseek 3Di:
DFWDKDKDFQPVQDLQLLVLLLVLLLVLLVVVLPDDDDPVQNVQSVVQNVCSVCVVVVVPDDDTSMDMGIDGPVSNVSSVVSSVVCVVVVVGD

pLDDT: mean 96.03, std 4.73, range [57.78, 98.69]

Sequence (93 aa):
MGFGPFRWVCTSQEPDDLAQTDRISCEVIEDLLKTKVPEHVLQQYTDNKKWIEGAAENRLVVGSQARILYSDQEGRIALALAFNDAVRNGRVS

Nearest PDB structures (foldseek):
  6uek-assembly1_B  TM=9.886E-01  e=6.932E-10  Trypanosoma cruzi
  6uek-assembly1_A  TM=9.934E-01  e=1.101E-09  Trypanosoma cruzi
  6uek-assembly2_C  TM=9.818E-01  e=1.433E-09  Trypanosoma cruzi
  3uf2-assembly3_F  TM=4.039E-01  e=7.002E-01  Homo sapiens
  1ete-assembly1_A  TM=4.240E-01  e=1.269E+00  Homo sapiens